Protein AF-A0A8T4HPA2-F1 (afdb_monomer_lite)

Structure (mmCIF, N/CA/C/O backbone):
data_AF-A0A8T4HPA2-F1
#
_entry.id   AF-A0A8T4HPA2-F1
#
loop_
_atom_site.group_PDB
_atom_site.id
_atom_site.type_symbol
_atom_site.label_atom_id
_atom_site.label_alt_id
_atom_site.label_comp_id
_atom_site.label_asym_id
_atom_site.label_entity_id
_atom_site.label_seq_id
_atom_site.pdbx_PDB_ins_code
_atom_site.Cartn_x
_atom_site.Cartn_y
_atom_site.Cartn_z
_atom_site.occupancy
_atom_site.B_iso_or_equiv
_atom_site.auth_seq_id
_atom_site.auth_comp_id
_atom_site.auth_asym_id
_atom_site.auth_atom_id
_atom_site.pdbx_PDB_model_num
ATOM 1 N N . MET A 1 1 ? -22.427 6.235 35.427 1.00 54.75 1 MET A N 1
ATOM 2 C CA . MET A 1 1 ? -21.296 5.965 34.518 1.00 54.75 1 MET A CA 1
ATOM 3 C C . MET A 1 1 ? -21.304 7.093 33.504 1.00 54.75 1 MET A C 1
ATOM 5 O O . MET A 1 1 ? -22.193 7.143 32.668 1.00 54.75 1 MET A O 1
ATOM 9 N N . SER A 1 2 ? -20.477 8.108 33.732 1.00 44.72 2 SER A N 1
ATOM 10 C CA . SER A 1 2 ? -20.464 9.358 32.972 1.00 44.72 2 SER A CA 1
ATOM 11 C C . SER A 1 2 ? -20.040 9.090 31.530 1.00 44.72 2 SER A C 1
ATOM 13 O O . SER A 1 2 ? -18.963 8.554 31.284 1.00 44.72 2 SER A O 1
ATOM 15 N N . THR A 1 3 ? -20.898 9.460 30.585 1.00 53.47 3 THR A N 1
ATOM 16 C CA . THR A 1 3 ? -20.554 9.616 29.169 1.00 53.47 3 THR A CA 1
ATOM 17 C C . THR A 1 3 ? -19.346 10.545 29.043 1.00 53.47 3 THR A C 1
ATOM 19 O O . THR A 1 3 ? -19.386 11.633 29.627 1.00 53.47 3 THR A O 1
ATOM 22 N N . PRO A 1 4 ? -18.283 10.174 28.308 1.00 54.44 4 PRO A N 1
ATOM 23 C CA . PRO A 1 4 ? -17.226 11.120 28.011 1.00 54.44 4 PRO A CA 1
ATOM 24 C C . PRO A 1 4 ? -17.800 12.217 27.110 1.00 54.44 4 PRO A C 1
ATOM 26 O O . PRO A 1 4 ? -18.254 11.974 25.994 1.00 54.44 4 PRO A O 1
ATOM 29 N N . THR A 1 5 ? -17.830 13.423 27.668 1.00 58.75 5 THR A N 1
ATOM 30 C CA . THR A 1 5 ? -18.120 14.694 27.013 1.00 58.75 5 THR A CA 1
ATOM 31 C C . THR A 1 5 ? -17.348 14.793 25.701 1.00 58.75 5 THR A C 1
ATOM 33 O O . THR A 1 5 ? -16.121 14.690 25.700 1.00 58.75 5 THR A O 1
ATOM 36 N N . SER A 1 6 ? -18.058 15.016 24.592 1.00 58.50 6 SER A N 1
ATOM 37 C CA . SER A 1 6 ? -17.444 15.346 23.308 1.00 58.50 6 SER A CA 1
ATOM 38 C C . SER A 1 6 ? -16.601 16.608 23.477 1.00 58.50 6 SER A C 1
ATOM 40 O O . SER A 1 6 ? -17.136 17.696 23.710 1.00 58.50 6 SER A O 1
ATOM 42 N N . LEU A 1 7 ? -15.283 16.471 23.379 1.00 58.12 7 LEU A N 1
ATOM 43 C CA . LEU A 1 7 ? -14.394 17.617 23.292 1.00 58.12 7 LEU A CA 1
ATOM 44 C C . LEU A 1 7 ? -14.595 18.253 21.918 1.00 58.12 7 LEU A C 1
ATOM 46 O O . LEU A 1 7 ? -14.110 17.759 20.905 1.00 58.12 7 LEU A O 1
ATOM 50 N N . GLY A 1 8 ? -15.346 19.354 21.904 1.00 58.69 8 GLY A N 1
ATOM 51 C CA . GLY A 1 8 ? -15.346 20.294 20.798 1.00 58.69 8 GLY A CA 1
ATOM 52 C C . GLY A 1 8 ? -13.923 20.793 20.574 1.00 58.69 8 GLY A C 1
ATOM 53 O O . GLY A 1 8 ? -13.361 21.501 21.407 1.00 58.69 8 GLY A O 1
ATOM 54 N N . GLY A 1 9 ? -13.347 20.405 19.445 1.00 53.44 9 GLY A N 1
ATOM 55 C CA . GLY A 1 9 ? -12.063 20.884 18.978 1.00 53.44 9 GLY A CA 1
ATOM 56 C C . GLY A 1 9 ? -12.106 20.996 17.466 1.00 53.44 9 GLY A C 1
ATOM 57 O O . GLY A 1 9 ? -12.345 20.018 16.771 1.00 53.44 9 GLY A O 1
ATOM 58 N N . SER A 1 10 ? -11.797 22.181 16.950 1.00 65.62 10 SER A N 1
ATOM 59 C CA . SER A 1 10 ? -11.346 22.406 15.569 1.00 65.62 10 SER A CA 1
ATOM 60 C C . SER A 1 10 ? -9.962 21.754 15.316 1.00 65.62 10 SER A C 1
ATOM 62 O O . SER A 1 10 ? -9.100 22.320 14.642 1.00 65.62 10 SER A O 1
ATOM 64 N N . GLY A 1 11 ? -9.696 20.595 15.920 1.00 58.00 11 GLY A N 1
ATOM 65 C CA . GLY A 1 11 ? -8.433 19.875 15.851 1.00 58.00 11 GLY A CA 1
ATOM 66 C C . GLY A 1 11 ? -8.547 18.759 14.829 1.00 58.00 11 GLY A C 1
ATOM 67 O O . GLY A 1 11 ? -9.490 17.978 14.879 1.00 58.00 11 GLY A O 1
ATOM 68 N N . LYS A 1 12 ? -7.599 18.686 13.893 1.00 78.06 12 LYS A N 1
ATOM 69 C CA . LYS A 1 12 ? -7.463 17.512 13.024 1.00 78.06 12 LYS A CA 1
ATOM 70 C C . LYS A 1 12 ? -7.338 16.272 13.913 1.00 78.06 12 LYS A C 1
ATOM 72 O O . LYS A 1 12 ? -6.527 16.286 14.840 1.00 78.06 12 LYS A O 1
ATOM 77 N N . GLU A 1 13 ? -8.134 15.239 13.642 1.00 86.81 13 GLU A N 1
ATOM 78 C CA . GLU A 1 13 ? -7.974 13.948 14.312 1.00 86.81 13 GLU A CA 1
ATOM 79 C C . GLU A 1 13 ? -6.530 13.451 14.123 1.00 86.81 13 GLU A C 1
ATOM 81 O O . GLU A 1 13 ? -5.955 13.645 13.043 1.00 86.81 13 GLU A O 1
ATOM 86 N N . PRO A 1 14 ? -5.896 12.877 15.162 1.00 90.38 14 PRO A N 1
ATOM 87 C CA . PRO A 1 14 ? -4.547 12.345 15.035 1.00 90.38 14 PRO A CA 1
ATOM 88 C C . PRO A 1 14 ? -4.533 11.205 14.009 1.00 90.38 14 PRO A C 1
ATOM 90 O O . PRO A 1 14 ? -5.373 10.312 14.053 1.00 90.38 14 PRO A O 1
ATOM 93 N N . VAL A 1 15 ? -3.558 11.230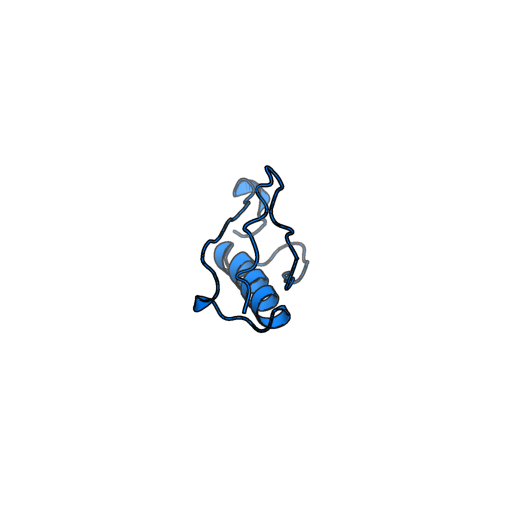 13.098 1.00 94.56 15 VAL A N 1
ATOM 94 C CA . VAL A 1 15 ? -3.405 10.231 12.029 1.00 94.56 15 VAL A CA 1
ATOM 95 C C . VAL A 1 15 ? -2.134 9.421 12.266 1.00 94.56 15 VAL A C 1
ATOM 97 O O . VAL A 1 15 ? -1.084 9.990 12.567 1.00 94.56 15 VAL A O 1
ATOM 100 N N . GLY A 1 16 ? -2.225 8.101 12.103 1.00 95.44 16 GLY A N 1
ATOM 101 C CA . GLY A 1 16 ? -1.092 7.178 12.156 1.00 95.44 16 GLY A CA 1
ATOM 102 C C . GLY A 1 16 ? -0.867 6.476 10.817 1.00 95.44 16 GLY A C 1
ATOM 103 O O . GLY A 1 16 ? -1.818 6.190 10.094 1.00 95.44 16 GLY A O 1
ATOM 104 N N . VAL A 1 17 ? 0.393 6.183 10.495 1.00 96.94 17 VAL A N 1
ATOM 105 C CA . VAL A 1 17 ? 0.746 5.274 9.395 1.00 96.94 17 VAL A CA 1
ATOM 106 C C . VAL A 1 17 ? 0.795 3.863 9.968 1.00 96.94 17 VAL A C 1
ATOM 108 O O . VAL A 1 17 ? 1.602 3.601 10.855 1.00 96.94 17 VA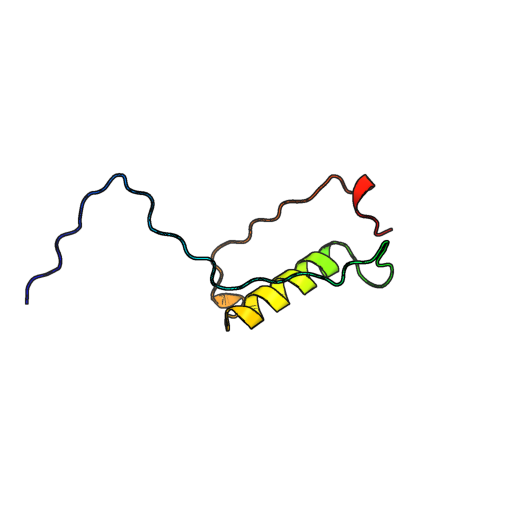L A O 1
ATOM 111 N N . VAL A 1 18 ? -0.082 2.985 9.484 1.00 97.50 18 VAL A N 1
ATOM 112 C CA . VAL A 1 18 ? -0.251 1.622 10.024 1.00 97.50 18 VAL A CA 1
ATOM 113 C C . VAL A 1 18 ? 0.441 0.538 9.202 1.00 97.50 18 VAL A C 1
ATOM 115 O O . VAL A 1 18 ? 0.612 -0.563 9.698 1.00 97.50 18 VAL A O 1
ATOM 118 N N . GLY A 1 19 ? 0.868 0.844 7.976 1.00 98.06 19 GLY A N 1
ATOM 119 C CA . GLY A 1 19 ? 1.660 -0.071 7.160 1.00 98.06 19 GL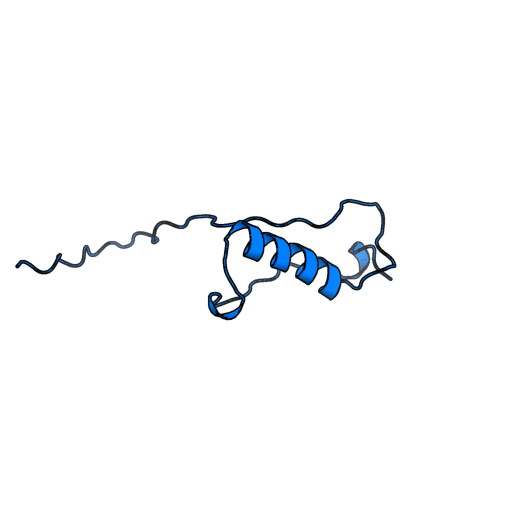Y A CA 1
ATOM 120 C C . GLY A 1 19 ? 2.250 0.612 5.933 1.00 98.06 19 GLY A C 1
ATOM 121 O O . GLY A 1 19 ? 1.733 1.630 5.458 1.00 98.06 19 GLY A O 1
ATOM 122 N N . ILE A 1 20 ? 3.351 0.064 5.425 1.00 98.00 20 ILE A N 1
ATOM 123 C CA . ILE A 1 20 ? 4.066 0.572 4.252 1.00 98.00 20 ILE A CA 1
ATOM 124 C C . ILE A 1 20 ? 4.363 -0.535 3.239 1.00 98.00 20 ILE A C 1
ATOM 126 O O . ILE A 1 20 ? 4.559 -1.699 3.570 1.00 98.00 20 ILE A O 1
ATOM 130 N N . GLY A 1 21 ? 4.433 -0.164 1.962 1.00 97.44 21 GLY A N 1
ATOM 131 C CA . GLY A 1 21 ? 4.718 -1.106 0.887 1.00 97.44 21 GLY A CA 1
ATOM 132 C C . GLY A 1 21 ? 5.404 -0.426 -0.285 1.00 97.44 21 GLY A C 1
ATOM 133 O O . GLY A 1 21 ? 5.004 0.649 -0.723 1.00 97.44 21 GLY A O 1
ATOM 134 N N . GLN A 1 22 ? 6.454 -1.061 -0.797 1.00 96.75 22 GLN A N 1
ATOM 135 C CA . GLN A 1 22 ? 7.205 -0.589 -1.958 1.00 96.75 22 GLN A CA 1
ATOM 136 C C . GLN A 1 22 ? 7.426 -1.736 -2.935 1.00 96.75 22 GLN A C 1
ATOM 138 O O . GLN A 1 22 ? 7.557 -2.893 -2.528 1.00 96.75 22 GLN A O 1
ATOM 143 N N . THR A 1 23 ? 7.500 -1.418 -4.225 1.00 95.31 23 THR A N 1
ATOM 144 C CA . THR A 1 23 ? 7.904 -2.369 -5.265 1.00 95.31 23 THR A CA 1
ATOM 145 C C . THR A 1 23 ? 9.414 -2.576 -5.271 1.00 95.31 23 THR A C 1
ATOM 147 O O . THR A 1 23 ? 10.182 -1.825 -4.670 1.00 95.31 23 THR A O 1
ATOM 150 N N . LYS A 1 24 ? 9.876 -3.587 -6.009 1.00 93.31 24 LYS A N 1
ATOM 151 C CA . LYS A 1 24 ? 11.305 -3.727 -6.304 1.00 93.31 24 LYS A CA 1
ATOM 152 C C . LYS A 1 24 ? 11.789 -2.565 -7.185 1.00 93.31 24 LYS A C 1
ATOM 154 O O . LYS A 1 24 ? 11.299 -2.401 -8.300 1.00 93.31 24 LYS A O 1
ATOM 159 N N . HIS A 1 25 ? 12.778 -1.813 -6.709 1.00 92.00 25 HIS A N 1
ATOM 160 C CA . HIS A 1 25 ? 13.384 -0.708 -7.453 1.00 92.00 25 HIS A CA 1
ATOM 161 C C . HIS A 1 25 ? 14.372 -1.230 -8.500 1.00 92.00 25 HIS A C 1
ATOM 163 O O . HIS A 1 25 ? 15.396 -1.828 -8.170 1.00 92.00 25 HIS A O 1
ATOM 169 N N . VAL A 1 26 ? 14.047 -1.012 -9.770 1.00 91.06 26 VAL A N 1
ATOM 170 C CA . VAL A 1 26 ? 14.868 -1.338 -10.944 1.00 91.06 26 VAL A CA 1
ATOM 171 C C . VAL A 1 26 ? 14.624 -0.278 -12.018 1.00 91.06 26 VAL A C 1
ATOM 173 O O . VAL A 1 26 ? 13.660 0.476 -11.925 1.00 91.06 26 VAL A O 1
ATOM 176 N N . SER A 1 27 ? 15.472 -0.222 -13.045 1.00 87.06 27 SER A N 1
ATOM 177 C CA . SER A 1 27 ? 15.351 0.777 -14.117 1.00 87.06 27 SER A CA 1
ATOM 178 C C . SER A 1 27 ? 14.078 0.640 -14.959 1.00 87.06 27 SER A C 1
ATOM 180 O O . SER A 1 27 ? 13.559 1.647 -15.425 1.00 87.06 27 SER A O 1
ATOM 182 N N . ALA A 1 28 ? 13.579 -0.583 -15.163 1.00 85.19 28 ALA A N 1
ATOM 183 C CA . ALA A 1 28 ? 12.318 -0.854 -15.850 1.00 85.19 28 ALA A CA 1
ATOM 184 C C . ALA A 1 28 ? 11.741 -2.215 -15.426 1.00 85.19 28 ALA A C 1
ATOM 186 O O . ALA A 1 28 ? 12.492 -3.161 -15.164 1.00 85.19 28 ALA A O 1
ATOM 187 N N . ARG A 1 29 ? 10.409 -2.329 -15.406 1.00 87.12 29 ARG A N 1
ATOM 188 C CA . ARG A 1 29 ? 9.668 -3.579 -15.162 1.00 87.12 29 ARG A CA 1
ATOM 189 C C . ARG A 1 29 ? 8.796 -3.882 -16.378 1.00 87.12 29 ARG A C 1
ATOM 191 O O . ARG A 1 29 ? 7.771 -3.251 -16.572 1.00 87.12 29 ARG A O 1
ATOM 198 N N . ARG A 1 30 ? 9.216 -4.836 -17.212 1.00 88.88 30 ARG A N 1
ATOM 199 C CA . ARG A 1 30 ? 8.462 -5.266 -18.414 1.00 88.88 30 ARG A CA 1
ATOM 200 C C . ARG A 1 30 ? 7.515 -6.436 -18.143 1.00 88.88 30 ARG A C 1
ATOM 202 O O . ARG A 1 30 ? 6.791 -6.874 -19.024 1.00 88.88 30 ARG A O 1
ATOM 209 N N . ASP A 1 31 ? 7.584 -6.985 -16.940 1.00 89.25 31 ASP A N 1
ATOM 210 C CA . ASP A 1 31 ? 6.836 -8.151 -16.482 1.00 89.25 31 ASP A CA 1
ATOM 211 C C . ASP A 1 31 ? 5.483 -7.787 -15.853 1.00 89.25 31 ASP A C 1
ATOM 213 O O . ASP A 1 31 ? 4.703 -8.674 -15.517 1.00 89.25 31 ASP A O 1
ATOM 217 N N . VAL A 1 32 ? 5.201 -6.496 -15.659 1.00 91.75 32 VAL A N 1
ATOM 218 C CA . VAL A 1 32 ? 3.995 -6.024 -14.974 1.00 91.75 32 VAL A CA 1
ATOM 219 C C . VAL A 1 32 ? 3.561 -4.675 -15.542 1.00 91.75 32 VAL A C 1
ATOM 221 O O . VAL A 1 32 ? 4.387 -3.888 -15.990 1.00 91.75 32 VAL A O 1
ATOM 224 N N . SER A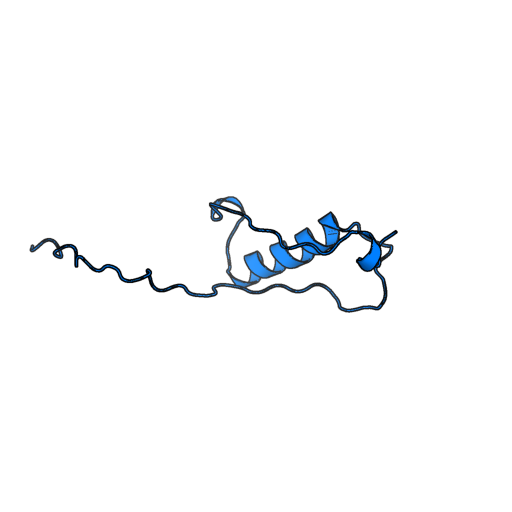 1 33 ? 2.257 -4.404 -15.503 1.00 89.19 33 SER A N 1
ATOM 225 C CA . SER A 1 33 ? 1.684 -3.113 -15.891 1.00 89.19 33 SER A CA 1
ATOM 226 C C . SER A 1 33 ? 1.823 -2.050 -14.795 1.00 89.19 33 SER A C 1
ATOM 228 O O . SER A 1 33 ? 2.094 -2.351 -13.634 1.00 89.19 33 SER A O 1
ATOM 230 N N . MET A 1 34 ? 1.513 -0.796 -15.119 1.00 86.88 34 MET A N 1
ATOM 231 C CA . MET A 1 34 ? 1.424 0.268 -14.111 1.00 86.88 34 MET A CA 1
ATOM 232 C C . MET A 1 34 ? 0.477 -0.041 -12.958 1.00 86.88 34 MET A C 1
ATOM 234 O O . MET A 1 34 ? 0.871 0.017 -11.792 1.00 86.88 34 MET A O 1
ATOM 238 N N . ALA A 1 35 ? -0.739 -0.484 -13.272 1.00 89.69 35 ALA A N 1
ATOM 239 C CA . ALA A 1 35 ? -1.682 -0.928 -12.252 1.00 89.69 35 ALA A CA 1
ATOM 240 C C . ALA A 1 35 ? -1.132 -2.109 -11.428 1.00 89.69 35 ALA A C 1
ATOM 242 O O . ALA A 1 35 ? -1.382 -2.195 -10.226 1.00 89.69 35 ALA A O 1
ATOM 243 N N . GLY A 1 36 ? -0.352 -2.996 -12.055 1.00 92.44 36 GLY A N 1
ATOM 244 C CA . GLY A 1 36 ? 0.315 -4.104 -11.377 1.00 92.44 36 GLY A CA 1
ATOM 245 C C . GLY A 1 36 ? 1.358 -3.643 -10.355 1.00 92.44 36 GLY A C 1
ATOM 246 O O . GLY A 1 36 ? 1.372 -4.175 -9.247 1.00 92.44 36 GLY A O 1
ATOM 247 N N . LEU A 1 37 ? 2.171 -2.623 -10.665 1.00 92.38 37 LEU A N 1
ATOM 248 C CA . LEU A 1 37 ? 3.130 -2.060 -9.701 1.00 92.38 37 LEU A CA 1
ATOM 249 C C . LEU A 1 37 ? 2.418 -1.436 -8.498 1.00 92.38 37 LEU A C 1
ATOM 251 O O . LEU A 1 37 ? 2.778 -1.723 -7.356 1.00 92.38 37 LEU A O 1
ATOM 255 N N . VAL A 1 38 ? 1.377 -0.634 -8.742 1.00 93.06 38 VAL A N 1
ATOM 256 C CA . VAL A 1 38 ? 0.583 -0.023 -7.663 1.00 93.06 38 VAL A CA 1
ATOM 257 C C . VAL A 1 38 ? -0.049 -1.107 -6.789 1.00 93.06 38 VAL A C 1
ATOM 259 O O . VAL A 1 38 ? 0.004 -1.024 -5.562 1.00 93.06 38 VAL A O 1
ATOM 262 N N . ARG A 1 39 ? -0.589 -2.170 -7.401 1.00 94.81 39 ARG A N 1
ATOM 263 C CA . ARG A 1 39 ? -1.173 -3.293 -6.661 1.00 94.81 39 ARG A CA 1
ATOM 264 C C . ARG A 1 39 ? -0.133 -4.058 -5.842 1.00 94.81 39 ARG A C 1
ATOM 266 O O . ARG A 1 39 ? -0.439 -4.420 -4.711 1.00 94.81 39 ARG A O 1
ATOM 273 N N . GLU A 1 40 ? 1.067 -4.291 -6.374 1.00 96.00 40 GLU A N 1
ATOM 274 C CA . GLU A 1 40 ? 2.168 -4.945 -5.648 1.00 96.00 40 GLU A CA 1
ATOM 275 C C . GLU A 1 40 ? 2.532 -4.150 -4.384 1.00 96.00 40 GLU A C 1
ATOM 277 O O . GLU A 1 40 ? 2.602 -4.726 -3.297 1.00 96.00 40 GLU A O 1
ATOM 282 N N . ALA A 1 41 ? 2.704 -2.829 -4.505 1.00 96.62 41 ALA A N 1
ATOM 283 C CA . ALA A 1 41 ? 2.985 -1.964 -3.361 1.00 96.62 41 ALA A CA 1
ATOM 284 C C . ALA A 1 41 ? 1.835 -1.963 -2.341 1.00 96.62 41 ALA A C 1
ATOM 286 O O . ALA A 1 41 ? 2.076 -2.141 -1.149 1.00 96.62 41 ALA A O 1
ATOM 287 N N . ALA A 1 42 ? 0.589 -1.828 -2.800 1.00 97.12 42 ALA A N 1
ATOM 288 C CA . ALA A 1 42 ? -0.572 -1.774 -1.916 1.00 97.12 42 ALA A CA 1
ATOM 289 C C . ALA A 1 42 ? -0.809 -3.093 -1.160 1.00 97.12 42 ALA A C 1
ATOM 291 O O . ALA A 1 42 ? -1.097 -3.069 0.031 1.00 97.12 42 ALA A O 1
ATOM 292 N N . VAL A 1 43 ? -0.629 -4.250 -1.810 1.00 97.75 43 VAL A N 1
ATOM 293 C CA . VAL A 1 43 ? -0.733 -5.560 -1.138 1.00 97.75 43 VAL A CA 1
ATOM 294 C C . VAL A 1 43 ? 0.326 -5.706 -0.045 1.00 97.75 43 VAL A C 1
ATOM 296 O O . VAL A 1 43 ? 0.020 -6.237 1.017 1.00 97.75 43 VAL A O 1
ATOM 299 N N . ARG A 1 44 ? 1.551 -5.210 -0.269 1.00 98.31 44 ARG A N 1
ATOM 300 C CA . ARG A 1 44 ? 2.601 -5.215 0.761 1.00 98.31 44 ARG A CA 1
ATOM 301 C C . ARG A 1 44 ? 2.262 -4.297 1.934 1.00 98.31 44 ARG A C 1
ATOM 303 O O . ARG A 1 44 ? 2.444 -4.717 3.066 1.00 98.31 44 ARG A O 1
ATOM 310 N N . ALA A 1 45 ? 1.720 -3.108 1.668 1.00 98.38 45 ALA A N 1
ATOM 311 C CA . ALA A 1 45 ? 1.291 -2.181 2.718 1.00 98.38 45 ALA A CA 1
ATOM 312 C C . ALA A 1 45 ? 0.154 -2.748 3.579 1.00 98.38 45 ALA A C 1
ATOM 314 O O . ALA A 1 45 ? 0.180 -2.607 4.796 1.00 98.38 45 ALA A O 1
ATOM 315 N N . LEU A 1 46 ? -0.816 -3.426 2.959 1.00 98.31 46 LEU A N 1
ATOM 316 C CA . LEU A 1 46 ? -1.891 -4.107 3.683 1.00 98.31 46 LEU A CA 1
ATOM 317 C C . LEU A 1 46 ? -1.367 -5.274 4.523 1.00 98.31 46 LEU A C 1
ATOM 319 O O . LEU A 1 46 ? -1.796 -5.442 5.657 1.00 98.31 46 LEU A O 1
ATOM 323 N N . ALA A 1 47 ? -0.419 -6.050 3.989 1.00 98.38 47 ALA A N 1
ATOM 324 C CA . ALA A 1 47 ? 0.202 -7.144 4.730 1.00 98.38 47 ALA A CA 1
ATOM 325 C C . ALA A 1 47 ? 1.006 -6.645 5.943 1.00 98.38 47 ALA A C 1
ATOM 327 O O . ALA A 1 47 ? 0.913 -7.249 7.003 1.00 98.38 47 ALA A O 1
ATOM 328 N N . ASP A 1 48 ? 1.753 -5.547 5.796 1.00 98.62 48 ASP A N 1
ATOM 329 C CA . ASP A 1 48 ? 2.495 -4.897 6.890 1.00 98.62 48 ASP A CA 1
ATOM 330 C C . ASP A 1 48 ? 1.557 -4.361 7.986 1.00 98.62 48 ASP A C 1
ATOM 332 O O . ASP A 1 48 ? 1.868 -4.451 9.168 1.00 98.62 48 ASP A O 1
ATOM 336 N N . ALA A 1 49 ? 0.373 -3.876 7.595 1.00 98.25 49 ALA A N 1
ATOM 337 C CA . ALA A 1 49 ? -0.667 -3.424 8.519 1.00 98.25 49 ALA A CA 1
ATOM 338 C C . ALA A 1 49 ? -1.522 -4.558 9.119 1.00 98.25 49 ALA A C 1
ATOM 340 O O . ALA A 1 49 ? -2.373 -4.279 9.959 1.00 98.25 49 ALA A O 1
ATOM 341 N N . GLU A 1 50 ? -1.351 -5.806 8.665 1.00 98.19 50 GLU A N 1
ATOM 342 C CA . GLU A 1 50 ? -2.239 -6.939 8.974 1.00 98.19 50 GLU A CA 1
ATOM 343 C C . GLU A 1 50 ? -3.727 -6.674 8.632 1.00 98.19 50 GLU A C 1
ATOM 345 O O . GLU A 1 50 ? -4.636 -7.133 9.324 1.00 98.19 50 GLU A O 1
ATOM 350 N N . LEU A 1 51 ? -3.986 -5.948 7.537 1.00 97.94 51 LEU A N 1
ATOM 351 C CA . LEU A 1 51 ? -5.328 -5.566 7.073 1.00 97.94 51 LEU A CA 1
ATOM 352 C C . LEU A 1 51 ? -5.705 -6.205 5.730 1.00 97.94 51 LEU A C 1
ATOM 354 O O . LEU A 1 51 ? -4.862 -6.651 4.946 1.00 97.94 51 LEU A O 1
ATOM 358 N N . GLY A 1 52 ? -7.005 -6.207 5.433 1.00 97.44 52 GLY A N 1
ATOM 359 C CA . GLY A 1 52 ? -7.572 -6.574 4.142 1.00 97.44 52 GLY A CA 1
ATOM 360 C C . GLY A 1 52 ? -8.161 -5.382 3.384 1.00 97.44 52 GLY A C 1
ATOM 361 O O . GLY A 1 52 ? -8.313 -4.278 3.891 1.00 97.44 52 GLY A O 1
ATOM 362 N N . TRP A 1 53 ? -8.553 -5.614 2.128 1.00 96.19 53 TRP A N 1
ATOM 363 C CA . TRP A 1 53 ? -9.184 -4.579 1.292 1.00 96.19 53 TRP A CA 1
ATOM 364 C C . TRP A 1 53 ? -10.556 -4.123 1.800 1.00 96.19 53 TRP A C 1
ATOM 366 O O . TRP A 1 53 ? -10.990 -3.032 1.452 1.00 96.19 53 TRP A O 1
ATOM 376 N N . ALA A 1 54 ? -11.242 -4.954 2.589 1.00 97.69 54 ALA A N 1
ATOM 377 C CA . ALA A 1 54 ? -12.532 -4.608 3.181 1.00 97.69 54 ALA A CA 1
ATOM 378 C C . ALA A 1 54 ? -12.407 -3.578 4.317 1.00 97.69 54 ALA A C 1
ATOM 380 O O . ALA A 1 54 ? -13.400 -2.944 4.654 1.00 97.69 54 ALA A O 1
ATOM 381 N N . ASP A 1 55 ? -11.201 -3.395 4.862 1.00 97.50 55 ASP A N 1
ATOM 382 C CA . ASP A 1 55 ? -10.909 -2.452 5.946 1.00 97.50 55 ASP A CA 1
ATOM 383 C C . ASP A 1 55 ? -10.558 -1.044 5.420 1.00 97.50 55 ASP A C 1
ATOM 385 O O . ASP A 1 55 ? -10.204 -0.158 6.194 1.00 97.50 55 ASP A O 1
ATOM 389 N N . ILE A 1 56 ? -10.609 -0.835 4.096 1.00 97.00 56 ILE A N 1
ATOM 390 C CA . ILE A 1 56 ? -10.200 0.406 3.429 1.00 97.00 56 ILE A CA 1
ATOM 391 C C . ILE A 1 56 ? -11.421 1.146 2.883 1.00 97.00 56 ILE A C 1
ATOM 393 O O . ILE A 1 56 ? -12.018 0.732 1.890 1.00 97.00 56 ILE A O 1
ATOM 397 N N . ASP A 1 57 ? -11.734 2.298 3.474 1.00 97.69 57 ASP A N 1
ATOM 398 C CA . ASP A 1 57 ? -12.861 3.137 3.043 1.00 97.69 57 ASP A CA 1
ATOM 399 C C . ASP A 1 57 ? -12.573 3.931 1.760 1.00 97.69 57 ASP A C 1
ATOM 401 O O . ASP A 1 57 ? -13.483 4.266 0.998 1.00 97.69 57 ASP A O 1
ATOM 405 N N . ALA A 1 58 ? -11.305 4.274 1.517 1.00 96.75 58 ALA A N 1
ATOM 406 C CA . ALA A 1 58 ? -10.910 5.121 0.399 1.00 96.75 58 ALA A CA 1
ATOM 407 C C . ALA A 1 58 ? -9.502 4.804 -0.113 1.00 96.75 58 ALA A C 1
ATOM 409 O O . ALA A 1 58 ? -8.592 4.478 0.647 1.00 96.75 58 ALA A O 1
ATOM 410 N N . VAL A 1 59 ? -9.313 4.978 -1.422 1.00 94.50 59 VAL A N 1
ATOM 411 C CA . VAL A 1 59 ? -8.019 4.832 -2.094 1.00 94.50 59 VAL A CA 1
ATOM 412 C C . VAL A 1 59 ? -7.683 6.133 -2.808 1.00 94.50 59 VAL A C 1
ATOM 414 O O . VAL A 1 59 ? -8.469 6.634 -3.612 1.00 94.50 59 VAL A O 1
ATOM 417 N N . VAL A 1 60 ? -6.491 6.662 -2.539 1.00 94.62 60 VAL A N 1
ATOM 418 C CA . VAL A 1 60 ? -5.945 7.840 -3.221 1.00 94.62 60 VAL A CA 1
ATOM 419 C C . VAL A 1 60 ? -4.675 7.425 -3.948 1.00 94.62 60 VAL A C 1
ATOM 421 O O . VAL A 1 60 ? -3.765 6.862 -3.344 1.00 94.62 60 VAL A O 1
ATOM 424 N N . ILE A 1 61 ? -4.612 7.702 -5.250 1.00 91.25 61 ILE A N 1
ATOM 425 C CA . ILE A 1 61 ? -3.470 7.356 -6.101 1.00 91.25 61 ILE A CA 1
ATOM 426 C C . ILE A 1 61 ? -2.879 8.645 -6.660 1.00 91.25 61 ILE A C 1
ATOM 428 O O . ILE A 1 61 ? -3.551 9.384 -7.377 1.00 91.25 61 ILE A O 1
ATOM 432 N N . GLY A 1 62 ? -1.607 8.898 -6.357 1.00 88.31 62 GLY A N 1
ATOM 433 C CA . GLY A 1 62 ? -0.807 9.879 -7.082 1.00 88.31 62 GLY A CA 1
ATOM 434 C C . GLY A 1 62 ? -0.071 9.183 -8.222 1.00 88.31 62 GLY A C 1
ATOM 435 O O . GLY A 1 62 ? 0.707 8.271 -7.953 1.00 88.31 62 GLY A O 1
ATOM 436 N N . LYS A 1 63 ? -0.301 9.598 -9.474 1.00 79.62 63 LYS A N 1
ATOM 437 C CA . LYS A 1 63 ? 0.476 9.121 -10.630 1.00 79.62 63 LYS A CA 1
ATOM 438 C C . LYS A 1 63 ? 1.199 10.258 -11.340 1.00 79.62 63 LYS A C 1
ATOM 440 O O . LYS A 1 63 ? 0.701 11.386 -11.376 1.00 79.62 63 LYS A O 1
ATOM 445 N N . ALA A 1 64 ? 2.341 9.944 -11.940 1.00 79.75 64 ALA A N 1
ATOM 446 C CA . ALA A 1 64 ? 3.010 10.847 -12.865 1.00 79.75 64 ALA A CA 1
ATOM 447 C C . ALA A 1 64 ? 2.334 10.756 -14.249 1.00 79.75 64 ALA A C 1
ATOM 449 O O . ALA A 1 64 ? 1.498 9.889 -14.484 1.00 79.75 64 ALA A O 1
ATOM 450 N N . PRO A 1 65 ? 2.610 11.654 -15.204 1.00 72.50 65 PRO A N 1
ATOM 451 C CA . PRO A 1 65 ? 2.214 11.426 -16.594 1.00 72.50 65 PRO A CA 1
ATOM 452 C C . PRO A 1 65 ? 2.844 10.131 -17.135 1.00 72.50 65 PRO A C 1
ATOM 454 O O . PRO A 1 65 ? 4.021 9.886 -16.877 1.00 72.50 65 PRO A O 1
ATOM 457 N N . ASP A 1 66 ? 2.097 9.345 -17.923 1.00 71.12 66 ASP A N 1
ATOM 458 C CA . ASP A 1 66 ? 2.485 7.973 -18.329 1.00 71.12 66 ASP A CA 1
ATOM 459 C C . ASP A 1 66 ? 3.839 7.923 -19.064 1.00 71.12 66 ASP A C 1
ATOM 461 O O . ASP A 1 66 ? 4.568 6.937 -19.002 1.00 71.12 66 ASP A O 1
ATOM 465 N N . PHE A 1 67 ? 4.228 9.034 -19.699 1.00 64.69 67 PHE A N 1
ATOM 466 C CA . PHE A 1 67 ? 5.522 9.214 -20.364 1.00 64.69 67 PHE A CA 1
ATOM 467 C C . PHE A 1 67 ? 6.746 8.964 -19.468 1.00 64.69 67 PHE A C 1
ATOM 469 O O . PHE A 1 67 ? 7.820 8.675 -19.991 1.00 64.69 67 PHE A O 1
ATOM 476 N N . PHE A 1 68 ? 6.614 9.085 -18.145 1.00 64.69 68 PHE A N 1
ATOM 477 C CA . PHE A 1 68 ? 7.729 8.949 -17.204 1.00 64.69 68 PHE A CA 1
ATOM 478 C C . PHE A 1 68 ? 7.804 7.579 -16.524 1.00 64.69 68 PHE A C 1
ATOM 480 O O . PHE A 1 68 ? 8.719 7.344 -15.738 1.00 64.69 68 PHE A O 1
ATOM 487 N N . GLU A 1 69 ? 6.863 6.672 -16.796 1.00 62.78 69 GLU A N 1
ATOM 488 C CA . GLU A 1 69 ? 6.611 5.546 -15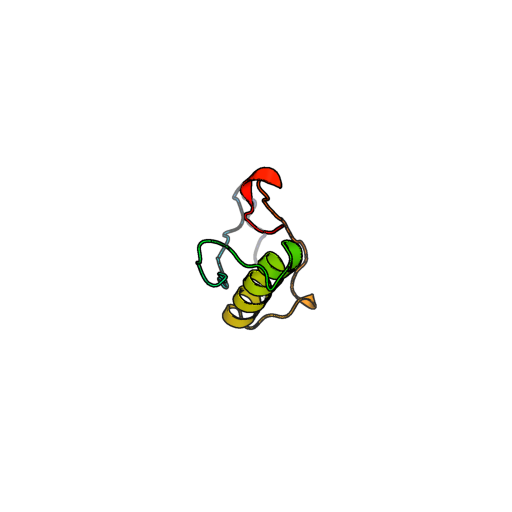.893 1.00 62.78 69 GLU A CA 1
ATOM 489 C C . GLU A 1 69 ? 7.365 4.246 -16.242 1.00 62.78 69 GLU A C 1
ATOM 491 O O . GLU A 1 69 ? 7.236 3.246 -15.541 1.00 62.78 69 GLU A O 1
ATOM 496 N N . GLY A 1 70 ? 8.227 4.251 -17.269 1.00 58.78 70 GLY A N 1
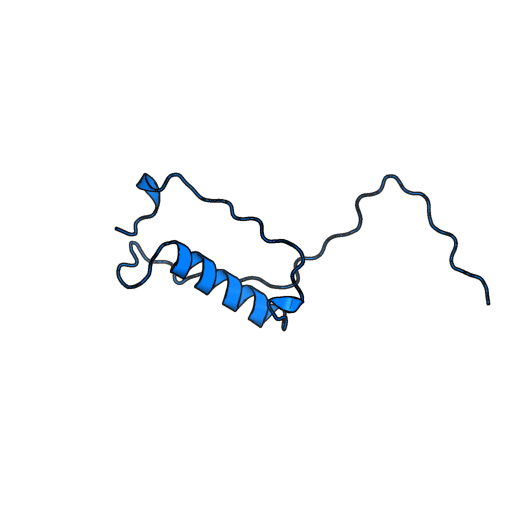ATOM 497 C CA . GLY A 1 70 ? 9.215 3.180 -17.510 1.00 58.78 70 GLY A CA 1
ATOM 498 C C . GLY A 1 70 ? 8.633 1.789 -17.810 1.00 58.78 70 GLY A C 1
ATOM 499 O O . GLY A 1 70 ? 9.368 0.796 -17.806 1.00 58.78 70 GLY A O 1
ATOM 500 N N . VAL A 1 71 ? 7.329 1.720 -18.072 1.00 57.12 71 VAL A N 1
ATOM 501 C CA . VAL A 1 71 ? 6.578 0.508 -18.394 1.00 57.12 71 VAL A CA 1
ATOM 502 C C . VAL A 1 71 ? 5.823 0.775 -19.684 1.00 57.12 71 VAL A C 1
ATOM 504 O O . VAL A 1 71 ? 4.890 1.572 -19.722 1.00 57.12 71 VAL A O 1
ATOM 507 N N . LEU A 1 72 ? 6.327 0.158 -20.749 1.00 57.41 72 LEU A N 1
ATOM 508 C CA . LEU A 1 72 ? 5.753 0.135 -22.091 1.00 57.41 72 LEU A CA 1
ATOM 509 C C . LEU A 1 72 ? 5.154 -1.245 -22.340 1.00 57.41 72 LEU A C 1
ATOM 511 O O . LEU A 1 72 ? 5.841 -2.230 -21.974 1.00 57.41 72 LEU A O 1
#

Foldseek 3Di:
DDDPDPPDDPDDDDDDQQFWFADDDDQADAPDDPVRRVVRGVVRRCVSNVHDPVVDPDDDDDDDPPVVHRYD

Secondary structure (DSSP, 8-state):
----------PPPP------------S--SSS-HHHHHHHHHHHHHHHTT--GGG-S--------GGGS---

pLDDT: mean 84.43, std 16.0, range [44.72, 98.62]

Radius of gyration: 18.41 Å; chains: 1; bounding box: 37×31×57 Å

Sequence (72 aa):
MSTPTSLGGSGKEPVGVVGIGQTKHVSARRDVSMAGLVREAAVRALADAELGWADIDAVVIGKAPDFFEGVL